Protein AF-A0A317DN48-F1 (afdb_monomer)

pLDDT: mean 96.58, std 4.04, range [60.16, 98.5]

Sequence (123 aa):
MRAAAERHGSYGYGNPVMLVHAVTAPNAVMRVLPVLPEAMWPASLAAAWAATAAVTAAYAPAEPRLLPQPRPDLTIAELADRAVAIGDPHAIKYADAVADVLAAAPDPALLSAAVRSVDELAD

Organism: NCBI:txid2202420

Structure (mmCIF, N/CA/C/O backbone):
data_AF-A0A317DN48-F1
#
_entry.id   AF-A0A317DN48-F1
#
loop_
_atom_site.group_PDB
_atom_site.id
_atom_site.type_symbol
_atom_site.label_atom_id
_atom_site.label_alt_id
_atom_site.label_comp_id
_atom_site.label_asym_id
_atom_site.label_entity_id
_atom_site.label_seq_id
_atom_site.pdbx_PDB_ins_code
_atom_site.Cartn_x
_atom_site.Cartn_y
_atom_site.Cartn_z
_atom_site.occupancy
_atom_site.B_iso_or_equiv
_atom_site.auth_seq_id
_atom_site.auth_comp_id
_atom_site.auth_asym_id
_atom_site.auth_atom_id
_atom_site.pdbx_PDB_model_num
ATOM 1 N N . MET A 1 1 ? 7.708 0.268 -0.822 1.00 87.81 1 MET A N 1
ATOM 2 C CA . MET A 1 1 ? 6.297 0.022 -0.451 1.00 87.81 1 MET A CA 1
ATOM 3 C C . MET A 1 1 ? 6.005 0.438 0.976 1.00 87.81 1 MET A C 1
ATOM 5 O O . MET A 1 1 ? 5.137 1.278 1.148 1.00 87.81 1 MET A O 1
ATOM 9 N N . ARG A 1 2 ? 6.788 -0.012 1.968 1.00 94.19 2 ARG A N 1
ATOM 10 C CA . ARG A 1 2 ? 6.665 0.424 3.373 1.00 94.19 2 ARG A CA 1
ATOM 11 C C . ARG A 1 2 ? 6.442 1.931 3.570 1.00 94.19 2 ARG A C 1
ATOM 13 O O . ARG A 1 2 ? 5.406 2.312 4.094 1.00 94.19 2 ARG A O 1
ATOM 20 N N . ALA A 1 3 ? 7.339 2.773 3.055 1.00 94.25 3 ALA A N 1
ATOM 21 C CA . ALA A 1 3 ? 7.210 4.227 3.194 1.00 94.25 3 ALA A CA 1
ATOM 22 C C . ALA A 1 3 ? 5.895 4.787 2.612 1.00 94.25 3 ALA A C 1
ATOM 24 O O . ALA A 1 3 ? 5.328 5.722 3.165 1.00 94.25 3 ALA A O 1
ATOM 25 N N . ALA A 1 4 ? 5.383 4.213 1.517 1.00 94.56 4 ALA A N 1
ATOM 26 C CA . ALA A 1 4 ? 4.101 4.624 0.947 1.00 94.56 4 ALA A CA 1
ATOM 27 C C . ALA A 1 4 ? 2.922 4.201 1.840 1.00 94.56 4 ALA A C 1
ATOM 29 O O . ALA A 1 4 ? 2.004 4.991 2.040 1.00 94.56 4 ALA A O 1
ATOM 30 N N . ALA A 1 5 ? 2.971 2.999 2.425 1.00 96.69 5 ALA A N 1
ATOM 31 C CA . ALA A 1 5 ? 1.957 2.511 3.361 1.00 96.69 5 ALA A CA 1
ATOM 32 C C . ALA A 1 5 ? 1.913 3.357 4.652 1.00 96.69 5 ALA A C 1
ATOM 34 O O . ALA A 1 5 ? 0.849 3.802 5.079 1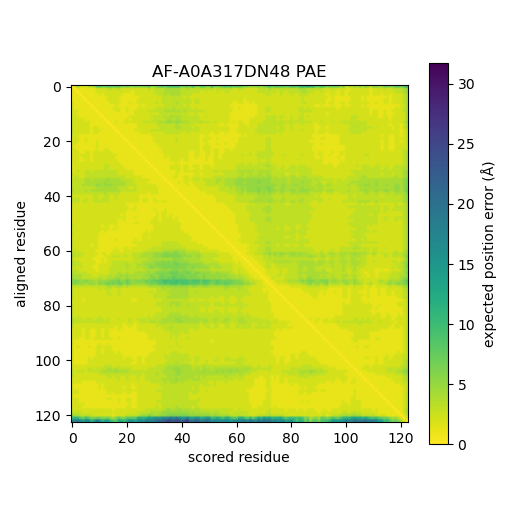.00 96.69 5 ALA A O 1
ATOM 35 N N . GLU A 1 6 ? 3.078 3.666 5.228 1.00 96.38 6 GLU A N 1
ATOM 36 C CA . GLU A 1 6 ? 3.213 4.559 6.391 1.00 96.38 6 GLU A CA 1
ATOM 37 C C . GLU A 1 6 ? 2.704 5.976 6.080 1.00 96.38 6 GLU A C 1
ATOM 39 O O . GLU A 1 6 ? 1.974 6.586 6.872 1.00 96.38 6 GLU A O 1
ATOM 44 N N . ARG A 1 7 ? 3.034 6.493 4.887 1.00 96.12 7 ARG A N 1
ATOM 45 C CA . ARG A 1 7 ? 2.543 7.791 4.413 1.00 96.12 7 ARG A CA 1
ATOM 46 C C . ARG A 1 7 ? 1.025 7.787 4.246 1.00 96.12 7 ARG A C 1
ATOM 48 O O . ARG A 1 7 ? 0.382 8.746 4.659 1.00 96.12 7 ARG A O 1
ATOM 55 N N . HIS A 1 8 ? 0.433 6.722 3.711 1.00 97.75 8 HIS A N 1
ATOM 56 C CA . HIS A 1 8 ? -1.021 6.613 3.589 1.00 97.75 8 HIS A CA 1
ATOM 57 C C . HIS A 1 8 ? -1.716 6.648 4.958 1.00 97.75 8 HIS A C 1
ATOM 59 O O . HIS A 1 8 ? -2.704 7.357 5.129 1.00 97.75 8 HIS A O 1
ATOM 65 N N . GLY A 1 9 ? -1.155 5.993 5.980 1.00 97.31 9 GLY A N 1
ATOM 66 C CA . GLY A 1 9 ? -1.718 6.030 7.335 1.00 97.31 9 GLY A CA 1
ATOM 67 C C . GLY A 1 9 ? -1.859 7.447 7.921 1.00 97.31 9 GLY A C 1
ATOM 68 O O . GLY A 1 9 ? -2.821 7.728 8.651 1.00 97.31 9 GLY A O 1
ATOM 69 N N . SER A 1 10 ? -0.931 8.346 7.574 1.00 97.31 10 SER A N 1
ATOM 70 C CA . SER A 1 10 ? -0.838 9.722 8.090 1.00 97.31 10 SER A CA 1
ATOM 71 C C . SER A 1 10 ? -1.366 10.807 7.141 1.00 97.31 10 SER A C 1
ATOM 73 O O . SER A 1 10 ? -1.757 11.863 7.621 1.00 97.31 10 SER A O 1
ATOM 75 N N . TYR A 1 11 ? -1.438 10.569 5.831 1.00 98.06 11 TYR A N 1
ATOM 76 C CA . TYR A 1 11 ? -1.879 11.565 4.836 1.00 98.06 11 TYR A CA 1
ATOM 77 C C . TYR A 1 11 ? -3.063 11.100 3.980 1.00 98.06 11 TYR A C 1
ATOM 79 O O . TYR A 1 11 ? -3.719 11.930 3.358 1.00 98.06 11 TYR A O 1
ATOM 87 N N . GLY A 1 12 ? -3.372 9.800 3.960 1.00 97.19 12 GLY A N 1
ATOM 88 C CA . GLY A 1 12 ? -4.410 9.208 3.106 1.00 97.19 12 GLY A CA 1
ATOM 89 C C . GLY A 1 12 ? -5.789 9.843 3.284 1.00 97.19 12 GLY A C 1
ATOM 90 O O . GLY A 1 12 ? -6.521 9.987 2.317 1.00 97.19 12 GLY A O 1
ATOM 91 N N . TYR A 1 13 ? -6.096 10.336 4.486 1.00 96.38 13 TYR A N 1
ATOM 92 C CA . TYR A 1 13 ? -7.383 10.956 4.815 1.00 96.38 13 TYR A CA 1
ATOM 93 C C . TYR A 1 13 ? -7.767 12.161 3.939 1.00 96.38 13 TYR A C 1
ATOM 95 O O . TYR A 1 13 ? -8.943 12.495 3.868 1.00 96.38 13 TYR A O 1
ATOM 103 N N . GLY A 1 14 ? -6.802 12.849 3.312 1.00 96.44 14 GLY A N 1
ATOM 104 C CA . GLY A 1 14 ? -7.104 14.017 2.478 1.00 96.44 14 GLY A CA 1
ATOM 105 C C . GLY A 1 14 ? -7.802 13.652 1.166 1.00 96.44 14 GLY A C 1
ATOM 106 O O . GLY A 1 14 ? -8.631 14.414 0.676 1.00 96.44 14 GLY A O 1
ATOM 107 N N . ASN A 1 15 ? -7.477 12.484 0.610 1.00 97.00 15 ASN A N 1
ATOM 108 C CA . ASN A 1 15 ? -8.144 11.910 -0.555 1.00 97.00 15 ASN A CA 1
ATOM 109 C C . ASN A 1 15 ? -7.869 10.392 -0.589 1.00 97.00 15 ASN A C 1
ATOM 111 O O . ASN A 1 15 ? -6.942 9.961 -1.284 1.00 97.00 15 ASN A O 1
ATOM 115 N N . PRO A 1 16 ? -8.622 9.589 0.189 1.00 95.56 16 PRO A N 1
ATOM 116 C CA . PRO A 1 16 ? -8.297 8.182 0.429 1.00 95.56 16 PRO A CA 1
ATOM 117 C C . PRO A 1 16 ? -8.191 7.381 -0.864 1.00 95.56 16 PRO A C 1
ATOM 119 O O . PRO A 1 16 ? -7.184 6.718 -1.105 1.00 95.56 16 PRO A O 1
ATOM 122 N N . VAL A 1 17 ? -9.183 7.524 -1.744 1.00 95.81 17 VAL A N 1
ATOM 123 C CA . VAL A 1 17 ? -9.244 6.791 -3.012 1.00 95.81 17 VAL A CA 1
ATOM 124 C C . VAL A 1 17 ? -8.060 7.129 -3.914 1.00 95.81 17 VAL A C 1
ATOM 126 O O . VAL A 1 17 ? -7.415 6.218 -4.422 1.00 95.81 17 VAL A O 1
ATOM 129 N N . MET A 1 18 ? -7.708 8.405 -4.101 1.00 96.56 18 MET A N 1
ATOM 130 C CA . MET A 1 18 ? -6.574 8.726 -4.975 1.00 96.56 18 MET A CA 1
ATOM 131 C C . MET A 1 18 ? -5.233 8.353 -4.342 1.00 96.56 18 MET A C 1
ATOM 133 O O . MET A 1 18 ? -4.354 7.828 -5.029 1.00 96.56 18 MET A O 1
ATOM 137 N N . LEU A 1 19 ? -5.060 8.593 -3.040 1.00 97.81 19 LEU A N 1
ATOM 138 C CA . LEU A 1 19 ? -3.797 8.333 -2.348 1.00 97.81 19 LEU A CA 1
ATOM 139 C C . LEU A 1 19 ? -3.516 6.839 -2.168 1.00 97.81 19 LEU A C 1
ATOM 141 O O . LEU A 1 19 ? -2.344 6.462 -2.094 1.00 97.81 19 LEU A O 1
ATOM 145 N N . VAL A 1 20 ? -4.531 5.971 -2.200 1.00 97.75 20 VAL A N 1
ATOM 146 C CA . VAL A 1 20 ? -4.340 4.512 -2.171 1.00 97.75 20 VAL A CA 1
ATOM 147 C C . VAL A 1 20 ? -3.439 4.029 -3.312 1.00 97.75 20 VAL A C 1
ATOM 149 O O . V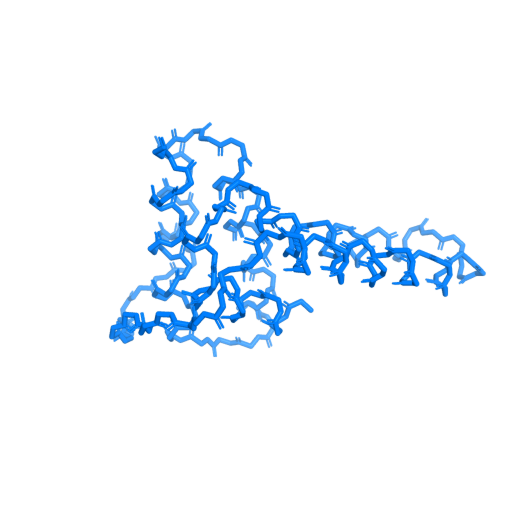AL A 1 20 ? -2.640 3.105 -3.142 1.00 97.75 20 VAL A O 1
ATOM 152 N N . HIS A 1 21 ? -3.490 4.698 -4.469 1.00 98.00 21 HIS A N 1
ATOM 153 C CA . HIS A 1 21 ? -2.713 4.329 -5.649 1.00 98.00 21 HIS A CA 1
ATOM 154 C C . HIS A 1 21 ? -1.211 4.527 -5.453 1.00 98.00 21 HIS A C 1
ATOM 156 O O . HIS A 1 21 ? -0.424 3.792 -6.052 1.00 98.00 21 HIS A O 1
ATOM 162 N N . ALA A 1 22 ? -0.808 5.442 -4.566 1.00 97.75 22 ALA A N 1
ATOM 163 C CA . ALA A 1 22 ? 0.586 5.612 -4.165 1.00 97.75 22 ALA A CA 1
ATOM 164 C C . ALA A 1 22 ? 1.136 4.381 -3.417 1.00 97.75 22 ALA A C 1
ATOM 166 O O . ALA A 1 22 ? 2.349 4.204 -3.338 1.00 97.75 22 ALA A O 1
ATOM 167 N N . VAL A 1 23 ? 0.262 3.515 -2.892 1.00 98.00 23 VAL A N 1
ATOM 168 C CA . VAL A 1 23 ? 0.625 2.244 -2.249 1.00 98.00 23 VAL A CA 1
ATOM 169 C C . VAL A 1 23 ? 0.436 1.077 -3.215 1.00 98.00 23 VAL A C 1
ATOM 171 O O . VAL A 1 23 ? 1.357 0.289 -3.427 1.00 98.00 23 VAL A O 1
ATOM 174 N N . THR A 1 24 ? -0.739 0.974 -3.840 1.00 97.88 24 THR A N 1
ATOM 175 C CA . THR A 1 24 ? -1.124 -0.222 -4.603 1.00 97.88 24 THR A CA 1
ATOM 176 C C . THR A 1 24 ? -0.413 -0.327 -5.949 1.00 97.88 24 THR A C 1
ATOM 178 O O . THR A 1 24 ? -0.014 -1.422 -6.341 1.00 97.88 24 THR A O 1
ATOM 181 N N . ALA A 1 25 ? -0.230 0.785 -6.671 1.00 96.44 25 ALA A N 1
ATOM 182 C CA . ALA A 1 25 ? 0.397 0.763 -7.993 1.00 96.44 25 ALA A CA 1
ATOM 183 C C . ALA A 1 25 ? 1.880 0.357 -7.940 1.00 96.44 25 ALA A C 1
ATOM 185 O O . ALA A 1 25 ? 2.263 -0.571 -8.656 1.00 96.44 25 ALA A O 1
ATOM 186 N N . PRO A 1 26 ? 2.730 0.963 -7.088 1.00 96.75 26 PRO A N 1
ATOM 187 C CA . PRO A 1 26 ? 4.121 0.545 -7.028 1.00 96.75 26 PRO A CA 1
ATOM 188 C C . PRO A 1 26 ? 4.286 -0.855 -6.403 1.00 96.75 26 PRO A C 1
ATOM 190 O O . PRO A 1 26 ? 5.232 -1.553 -6.766 1.00 96.75 26 PRO A O 1
ATOM 193 N N . ASN A 1 27 ? 3.355 -1.325 -5.555 1.00 97.56 27 ASN A N 1
ATOM 194 C CA . ASN A 1 27 ? 3.357 -2.718 -5.087 1.00 97.56 27 ASN A CA 1
ATOM 195 C C . ASN A 1 27 ? 3.061 -3.705 -6.228 1.00 97.56 27 ASN A C 1
ATOM 197 O O . ASN A 1 27 ? 3.761 -4.704 -6.387 1.00 97.56 27 ASN A O 1
ATOM 201 N N . ALA A 1 28 ? 2.078 -3.392 -7.078 1.00 97.25 28 ALA A N 1
ATOM 202 C CA . ALA A 1 28 ? 1.778 -4.188 -8.264 1.00 97.25 28 ALA A CA 1
ATOM 203 C C . ALA A 1 28 ? 2.976 -4.259 -9.225 1.00 97.25 28 ALA A C 1
ATOM 205 O O . ALA A 1 28 ? 3.288 -5.335 -9.731 1.00 97.25 28 ALA A O 1
ATOM 206 N N . VAL A 1 29 ? 3.697 -3.147 -9.421 1.00 97.62 29 VAL A N 1
ATOM 207 C CA . VAL A 1 29 ? 4.937 -3.146 -10.215 1.00 97.62 29 VAL A CA 1
ATOM 208 C C . VAL A 1 29 ? 5.968 -4.096 -9.615 1.00 97.62 29 VAL A C 1
ATOM 210 O O . VAL A 1 29 ? 6.483 -4.941 -10.342 1.00 97.62 29 VAL A O 1
ATOM 213 N N . MET A 1 30 ? 6.218 -4.029 -8.302 1.00 95.88 30 MET A N 1
ATOM 214 C CA . MET A 1 30 ? 7.161 -4.931 -7.624 1.00 95.88 30 MET A CA 1
ATOM 215 C C . MET A 1 30 ? 6.816 -6.410 -7.828 1.00 95.88 30 MET A C 1
ATOM 217 O O . MET A 1 30 ? 7.716 -7.209 -8.076 1.00 95.88 30 MET A O 1
ATOM 221 N N . ARG A 1 31 ? 5.528 -6.773 -7.774 1.00 96.62 31 ARG A N 1
ATOM 222 C CA . ARG A 1 31 ? 5.065 -8.152 -8.013 1.00 96.62 31 ARG A CA 1
ATOM 223 C C . ARG A 1 31 ? 5.269 -8.619 -9.454 1.00 96.62 31 ARG A C 1
ATOM 225 O O . ARG A 1 31 ? 5.443 -9.810 -9.685 1.00 96.62 31 ARG A O 1
ATOM 232 N N . VAL A 1 32 ? 5.243 -7.698 -10.415 1.00 97.44 32 VAL A N 1
ATOM 233 C CA . VAL A 1 32 ? 5.376 -8.011 -11.845 1.00 97.44 32 VAL A CA 1
ATOM 234 C C . VAL A 1 32 ? 6.840 -8.041 -12.300 1.00 97.44 32 VAL A C 1
ATOM 236 O O . VAL A 1 32 ? 7.148 -8.755 -13.250 1.00 97.44 32 VAL A O 1
ATOM 239 N N . LEU A 1 33 ? 7.766 -7.349 -11.621 1.00 97.94 33 LEU A N 1
ATOM 240 C CA . LEU A 1 33 ? 9.186 -7.331 -12.012 1.00 97.94 33 LEU A CA 1
ATOM 241 C C . LEU A 1 33 ? 9.778 -8.731 -12.275 1.00 97.94 33 LEU A C 1
ATOM 243 O O . LEU A 1 33 ? 10.344 -8.908 -13.352 1.00 97.94 33 LEU A O 1
ATOM 247 N N . PRO A 1 34 ? 9.606 -9.752 -11.408 1.00 97.69 34 PRO A N 1
ATOM 248 C CA . PRO A 1 34 ? 10.238 -11.060 -11.610 1.00 97.69 34 PRO A CA 1
ATOM 249 C C . PRO A 1 34 ? 9.807 -11.802 -12.883 1.00 97.69 34 PRO A C 1
ATOM 251 O O . PRO A 1 34 ? 10.486 -12.741 -13.288 1.00 97.69 34 PRO A O 1
ATOM 254 N N . VAL A 1 35 ? 8.687 -11.412 -13.506 1.00 97.62 35 VAL A N 1
ATOM 255 C CA . VAL A 1 35 ? 8.184 -12.014 -14.754 1.00 97.62 35 VAL A CA 1
ATOM 256 C C . VAL A 1 35 ? 8.411 -11.131 -15.988 1.00 97.62 35 VAL A C 1
ATOM 258 O O . VAL A 1 35 ? 8.083 -11.541 -17.101 1.00 97.62 35 VAL A O 1
ATOM 261 N N . LEU A 1 36 ? 8.976 -9.931 -15.820 1.00 97.75 36 LEU A N 1
ATOM 262 C CA . LEU A 1 36 ? 9.386 -9.056 -16.920 1.00 97.75 36 LEU A CA 1
ATOM 263 C C . LEU A 1 36 ? 10.849 -9.308 -17.309 1.00 97.75 36 LEU A C 1
ATOM 265 O O . LEU A 1 36 ? 11.661 -9.627 -16.438 1.00 97.75 36 LEU A O 1
ATOM 269 N N . PRO A 1 37 ? 11.234 -9.063 -18.578 1.00 98.31 37 PRO A N 1
ATOM 270 C CA . PRO A 1 37 ? 12.643 -8.966 -18.947 1.00 98.31 37 PRO A CA 1
ATOM 271 C C . PRO A 1 37 ? 13.373 -7.968 -18.039 1.00 98.31 37 PRO A C 1
ATOM 273 O O . PRO A 1 37 ? 12.900 -6.844 -17.865 1.00 98.31 37 PRO A O 1
ATOM 276 N N . GLU A 1 38 ? 14.543 -8.336 -17.508 1.00 98.12 38 GLU A N 1
ATOM 277 C CA . GLU A 1 38 ? 15.311 -7.492 -16.571 1.00 98.12 38 GLU A CA 1
ATOM 278 C C . GLU A 1 38 ? 15.599 -6.087 -17.122 1.00 98.12 38 GLU A C 1
ATOM 280 O O . GLU A 1 38 ? 15.566 -5.098 -16.391 1.00 98.12 38 GLU A O 1
ATOM 285 N N . ALA A 1 39 ? 15.776 -5.968 -18.443 1.00 98.25 39 ALA A N 1
ATOM 286 C CA . ALA A 1 39 ? 15.961 -4.689 -19.126 1.00 98.25 39 ALA A CA 1
ATOM 287 C C . ALA A 1 39 ? 14.779 -3.708 -18.952 1.00 98.25 39 ALA A C 1
ATOM 289 O O . ALA A 1 39 ? 14.961 -2.502 -19.107 1.00 98.25 39 ALA A O 1
ATOM 290 N N . MET A 1 40 ? 13.576 -4.194 -18.623 1.00 98.44 40 MET A N 1
ATOM 291 C CA . MET A 1 40 ? 12.403 -3.353 -18.353 1.00 98.44 40 MET A CA 1
ATOM 292 C C . MET A 1 40 ? 12.348 -2.841 -16.909 1.00 98.44 40 MET A C 1
ATOM 294 O O . MET A 1 40 ? 11.670 -1.845 -16.653 1.00 98.44 40 MET A O 1
ATOM 298 N N . TRP A 1 41 ? 13.063 -3.464 -15.966 1.00 98.50 41 TRP A N 1
ATOM 299 C CA . TRP A 1 41 ? 12.923 -3.153 -14.540 1.00 98.50 41 TRP A CA 1
ATOM 300 C C . TRP A 1 41 ? 13.220 -1.689 -14.200 1.00 98.50 41 TRP A C 1
ATOM 302 O O . TRP A 1 41 ? 12.407 -1.089 -13.488 1.00 98.50 41 TRP A O 1
ATOM 312 N N . PRO A 1 42 ? 14.302 -1.060 -14.711 1.00 98.44 42 PRO A N 1
ATOM 313 C CA . PRO A 1 42 ? 14.584 0.339 -14.395 1.00 98.44 42 PRO A CA 1
ATOM 314 C C . PRO A 1 42 ? 13.459 1.277 -14.847 1.00 98.44 42 PRO A C 1
ATOM 316 O O . PRO A 1 42 ? 13.063 2.167 -14.097 1.00 98.44 42 PRO A O 1
ATOM 319 N N . ALA A 1 43 ? 12.900 1.052 -16.042 1.00 98.31 43 ALA A N 1
ATOM 320 C CA . ALA A 1 43 ? 11.809 1.864 -16.577 1.00 98.31 43 ALA A CA 1
ATOM 321 C C . ALA A 1 43 ? 10.505 1.662 -15.789 1.00 98.31 43 ALA A C 1
ATOM 323 O O . ALA A 1 43 ? 9.821 2.636 -15.475 1.00 98.31 43 ALA A O 1
ATOM 324 N N . SER A 1 44 ? 10.182 0.421 -15.410 1.00 98.38 44 SER A N 1
ATOM 325 C CA . SER A 1 44 ? 9.011 0.113 -14.580 1.00 98.38 44 SER A CA 1
ATOM 326 C C . SER A 1 44 ? 9.099 0.764 -13.198 1.00 98.38 44 SER A C 1
ATOM 328 O O . SER A 1 44 ? 8.134 1.379 -12.744 1.00 98.38 44 SER A O 1
ATOM 330 N N . LEU A 1 45 ? 10.262 0.685 -12.545 1.00 97.75 45 LEU A N 1
ATOM 331 C CA . LEU A 1 45 ? 10.498 1.320 -11.247 1.00 97.75 45 LEU A CA 1
ATOM 332 C C . LEU A 1 45 ? 10.453 2.850 -11.342 1.00 97.75 45 LEU A C 1
ATOM 334 O O . LEU A 1 45 ? 9.836 3.492 -10.491 1.00 97.75 45 LEU A O 1
ATOM 338 N N . ALA A 1 46 ? 11.047 3.437 -12.385 1.00 98.25 46 ALA A N 1
ATOM 339 C CA . ALA A 1 46 ? 10.998 4.879 -12.619 1.00 98.25 46 ALA A CA 1
ATOM 340 C C . ALA A 1 46 ? 9.559 5.374 -12.838 1.00 98.25 46 ALA A C 1
ATOM 342 O O . ALA A 1 46 ? 9.157 6.377 -12.246 1.00 98.25 46 ALA A O 1
ATOM 343 N N . ALA A 1 47 ? 8.762 4.647 -13.627 1.00 97.81 47 ALA A N 1
ATOM 344 C CA . ALA A 1 47 ? 7.354 4.966 -13.845 1.00 97.81 47 ALA A CA 1
ATOM 345 C C . ALA A 1 47 ? 6.538 4.866 -12.545 1.00 97.81 47 ALA A C 1
ATOM 347 O O . ALA A 1 47 ? 5.778 5.779 -12.222 1.00 97.81 47 ALA A O 1
ATOM 348 N N . ALA A 1 48 ? 6.737 3.797 -11.764 1.00 97.12 48 ALA A N 1
ATOM 349 C CA . ALA A 1 48 ? 6.083 3.611 -10.470 1.00 97.12 48 ALA A CA 1
ATOM 350 C C . ALA A 1 48 ? 6.417 4.747 -9.492 1.00 97.12 48 ALA A C 1
ATOM 352 O O . ALA A 1 48 ? 5.529 5.276 -8.818 1.00 97.12 48 ALA A O 1
ATOM 353 N N . TRP A 1 49 ? 7.688 5.150 -9.441 1.00 96.88 49 TRP A N 1
ATOM 354 C CA . TRP A 1 49 ? 8.146 6.256 -8.610 1.00 96.88 49 TRP A CA 1
ATOM 355 C C . TRP A 1 49 ? 7.521 7.586 -9.042 1.00 96.88 49 TRP A C 1
ATOM 357 O O . TRP A 1 49 ? 6.941 8.282 -8.210 1.00 96.88 49 TRP A O 1
ATOM 367 N N . ALA A 1 50 ? 7.568 7.911 -10.338 1.00 98.19 50 ALA A N 1
ATOM 368 C CA . ALA A 1 50 ? 7.024 9.160 -10.865 1.00 98.19 50 ALA A CA 1
ATOM 369 C C . ALA A 1 50 ? 5.509 9.269 -10.630 1.00 98.19 50 ALA A C 1
ATOM 371 O O . ALA A 1 50 ? 5.030 10.308 -10.179 1.00 98.19 50 ALA A O 1
ATOM 372 N N . ALA A 1 51 ? 4.763 8.185 -10.862 1.00 96.69 51 ALA A N 1
ATOM 373 C CA . ALA A 1 51 ? 3.329 8.135 -10.591 1.00 96.69 51 ALA A CA 1
ATOM 374 C C . ALA A 1 51 ? 3.023 8.313 -9.095 1.00 96.69 51 ALA A C 1
ATOM 376 O O . ALA A 1 51 ? 2.154 9.105 -8.732 1.00 96.69 51 ALA A O 1
ATOM 377 N N . THR A 1 52 ? 3.775 7.637 -8.219 1.00 97.12 52 THR A N 1
ATOM 378 C CA . THR A 1 52 ? 3.638 7.769 -6.758 1.00 97.12 52 THR A CA 1
ATOM 379 C C . THR A 1 52 ? 3.882 9.210 -6.309 1.00 97.12 52 THR A C 1
ATOM 381 O O . THR A 1 52 ? 3.102 9.756 -5.525 1.00 97.12 52 THR A O 1
ATOM 384 N 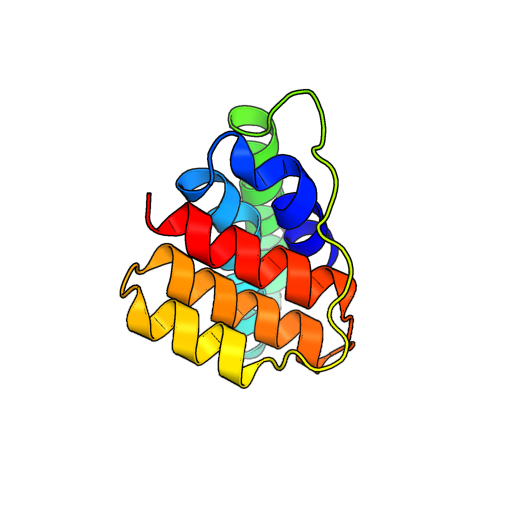N . ALA A 1 53 ? 4.937 9.847 -6.826 1.00 96.94 53 ALA A N 1
ATOM 385 C CA . ALA A 1 53 ? 5.268 11.234 -6.522 1.00 96.94 53 ALA A CA 1
ATOM 386 C C . ALA A 1 53 ? 4.177 12.199 -7.009 1.00 96.94 53 ALA A C 1
ATOM 388 O O . ALA A 1 53 ? 3.752 13.062 -6.246 1.00 96.94 53 ALA A O 1
ATOM 389 N N . ALA A 1 54 ? 3.682 12.020 -8.237 1.00 98.06 54 ALA A N 1
ATOM 390 C CA . ALA A 1 54 ? 2.634 12.858 -8.814 1.00 98.0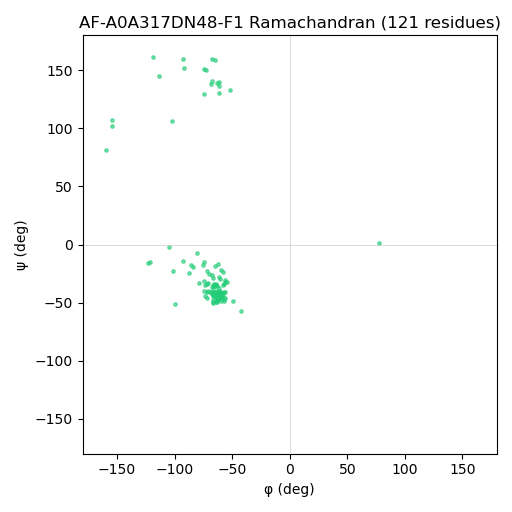6 54 ALA A CA 1
ATOM 391 C C . ALA A 1 54 ? 1.314 12.761 -8.034 1.00 98.06 54 ALA A C 1
ATOM 393 O O . ALA A 1 54 ? 0.744 13.786 -7.667 1.00 98.06 54 ALA A O 1
ATOM 394 N N . VAL A 1 55 ? 0.856 11.543 -7.722 1.00 97.88 55 VAL A N 1
ATOM 395 C CA . VAL A 1 55 ? -0.354 11.313 -6.914 1.00 97.88 55 VAL A CA 1
ATOM 396 C C . VAL A 1 55 ? -0.193 11.926 -5.524 1.00 97.88 55 VAL A C 1
ATOM 398 O O . VAL A 1 55 ? -1.069 12.650 -5.060 1.00 97.88 55 VAL A O 1
ATOM 401 N N . THR A 1 56 ? 0.951 11.702 -4.875 1.00 96.62 56 THR A N 1
ATOM 402 C CA . THR A 1 56 ? 1.208 12.282 -3.551 1.00 96.62 56 THR A CA 1
ATOM 403 C C . THR A 1 56 ? 1.190 13.810 -3.602 1.00 96.62 56 THR A C 1
ATOM 405 O O . THR A 1 56 ? 0.553 14.434 -2.764 1.00 96.62 56 THR A O 1
ATOM 408 N N . ALA A 1 57 ? 1.845 14.424 -4.589 1.00 97.50 57 ALA A N 1
ATOM 409 C CA . ALA A 1 57 ? 1.904 15.878 -4.717 1.00 97.50 57 ALA A CA 1
ATOM 410 C C . ALA A 1 57 ? 0.541 16.516 -5.034 1.00 97.50 57 ALA A C 1
ATOM 412 O O . ALA A 1 57 ? 0.269 17.619 -4.573 1.00 97.50 57 ALA A O 1
ATOM 413 N N . ALA A 1 58 ? -0.304 15.838 -5.813 1.00 98.25 58 ALA A N 1
ATOM 414 C CA . ALA A 1 58 ? -1.603 16.363 -6.224 1.00 98.25 58 ALA A CA 1
ATOM 415 C C . ALA A 1 58 ? -2.680 16.251 -5.134 1.00 98.25 58 ALA A C 1
ATOM 417 O O . ALA A 1 58 ? -3.569 17.098 -5.077 1.00 98.25 58 ALA A O 1
ATOM 418 N N . TYR A 1 59 ? -2.620 15.206 -4.301 1.00 98.00 59 TYR A N 1
ATOM 419 C CA . TYR A 1 59 ? -3.742 14.828 -3.435 1.00 98.00 59 TYR A CA 1
ATOM 420 C C . TYR A 1 59 ? -3.427 14.806 -1.940 1.00 98.00 59 TYR A C 1
ATOM 422 O O . TYR A 1 59 ? -4.359 14.755 -1.137 1.00 98.00 59 TYR A O 1
ATOM 430 N N . ALA A 1 60 ? -2.152 14.818 -1.534 1.00 97.62 60 ALA A N 1
ATOM 431 C CA . ALA A 1 60 ? -1.829 14.800 -0.113 1.00 97.62 60 ALA A CA 1
ATOM 432 C C . ALA A 1 60 ? -2.251 16.120 0.558 1.00 97.62 60 ALA A C 1
ATOM 434 O O . ALA A 1 60 ? -2.002 17.197 0.010 1.00 97.62 60 ALA A O 1
ATOM 435 N N . PRO A 1 61 ? -2.842 16.059 1.763 1.00 97.69 61 PRO A N 1
ATOM 436 C CA . PRO A 1 61 ? -3.050 17.248 2.571 1.00 97.69 61 PRO A CA 1
ATOM 437 C C . PRO A 1 61 ? -1.699 17.838 2.999 1.00 97.69 61 PRO A C 1
ATOM 439 O O . PRO A 1 61 ? -0.679 17.143 3.031 1.00 97.69 61 PRO A O 1
ATOM 442 N N . ALA A 1 62 ? -1.701 19.125 3.354 1.00 97.00 62 ALA A N 1
ATOM 443 C CA . ALA A 1 62 ? -0.495 19.821 3.803 1.00 97.00 62 ALA A CA 1
ATOM 444 C C . ALA A 1 62 ? 0.074 19.234 5.106 1.00 97.00 62 ALA A C 1
ATOM 446 O O . ALA A 1 62 ? 1.289 19.153 5.263 1.00 97.00 62 ALA A O 1
ATOM 447 N N . GLU A 1 63 ? -0.806 18.792 6.007 1.00 97.50 63 GLU A N 1
ATOM 448 C CA . GLU A 1 63 ? -0.442 18.315 7.339 1.00 97.50 63 GLU A CA 1
ATOM 449 C C . GLU A 1 63 ? -0.713 16.813 7.500 1.00 97.50 63 GLU A C 1
ATOM 451 O O . GLU A 1 63 ? -1.698 16.302 6.959 1.00 97.50 63 GLU A O 1
ATOM 456 N N . PRO A 1 64 ? 0.123 16.085 8.260 1.00 97.44 64 PRO A N 1
ATOM 457 C CA . PRO A 1 64 ? -0.192 14.729 8.676 1.00 97.44 64 PRO A CA 1
ATOM 458 C C . PRO A 1 64 ? -1.256 14.727 9.776 1.00 97.44 64 PRO A C 1
ATOM 460 O O . PRO A 1 64 ? -1.290 15.593 10.650 1.00 97.44 64 PRO A O 1
ATOM 463 N N . ARG A 1 65 ? -2.046 13.656 9.829 1.00 95.75 65 ARG A N 1
ATOM 464 C CA . ARG A 1 65 ? -2.831 13.309 11.019 1.00 95.75 65 ARG A CA 1
ATOM 465 C C . ARG A 1 65 ? -2.079 12.342 11.927 1.00 95.75 65 ARG A C 1
ATOM 467 O O . ARG A 1 65 ? -1.217 11.579 11.486 1.00 95.75 65 ARG A O 1
ATOM 474 N N . LEU A 1 66 ? -2.502 12.295 13.187 1.00 96.62 66 LEU A N 1
ATOM 475 C CA . LEU A 1 66 ? -2.025 11.304 14.147 1.00 96.62 66 LEU A CA 1
ATOM 476 C C . LEU A 1 66 ? -2.412 9.879 13.720 1.00 96.62 66 LEU A C 1
ATOM 478 O O . LEU A 1 66 ? -3.529 9.609 13.254 1.00 96.62 66 LEU A O 1
ATOM 482 N N . LEU A 1 67 ? -1.474 8.950 13.890 1.00 95.44 67 LEU A N 1
ATOM 483 C CA . LEU A 1 67 ? -1.720 7.518 13.735 1.00 95.44 67 LEU A CA 1
ATOM 484 C C . LEU A 1 67 ? -2.546 6.990 14.923 1.00 95.44 67 LEU A C 1
ATOM 486 O O . LEU A 1 67 ? -2.470 7.561 16.014 1.00 95.44 67 LEU A O 1
ATOM 490 N N . PRO A 1 68 ? -3.367 5.941 14.730 1.00 96.19 68 PRO A N 1
ATOM 491 C CA . PRO A 1 68 ? -4.085 5.326 15.839 1.00 96.19 68 PRO A CA 1
ATOM 492 C C . PRO A 1 68 ? -3.094 4.635 16.786 1.00 96.19 68 PRO A C 1
ATOM 494 O O . PRO A 1 68 ? -1.973 4.306 16.395 1.00 96.19 68 PRO A O 1
ATOM 497 N N . GLN A 1 69 ? -3.518 4.391 18.027 1.00 96.44 69 GLN A N 1
ATOM 498 C CA . GLN A 1 69 ? -2.714 3.600 18.959 1.00 96.44 69 GLN A CA 1
ATOM 499 C C . GLN A 1 6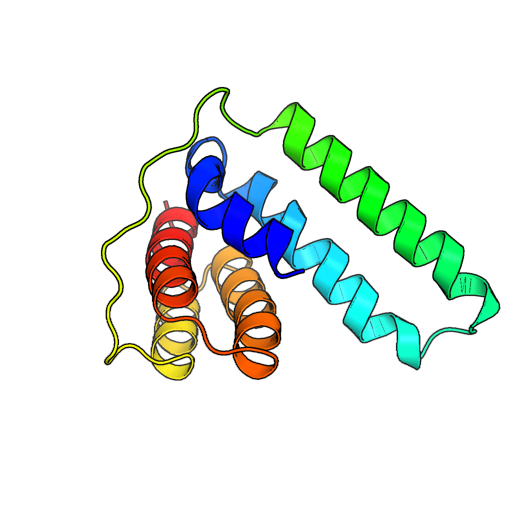9 ? -2.505 2.179 18.408 1.00 96.44 69 GLN A C 1
ATOM 501 O O . GLN A 1 69 ? -3.468 1.592 17.900 1.00 96.44 69 GLN A O 1
ATOM 506 N N . PRO A 1 70 ? -1.285 1.616 18.496 1.00 96.44 70 PRO A N 1
ATOM 507 C CA . PRO A 1 70 ? -1.029 0.257 18.040 1.00 96.44 70 PRO A CA 1
ATOM 508 C C . PRO A 1 70 ? -1.870 -0.764 18.813 1.00 96.44 70 PRO A C 1
ATOM 510 O O . PRO A 1 70 ? -1.873 -0.773 20.044 1.00 96.44 70 PRO A O 1
ATOM 513 N N . ARG A 1 71 ? -2.547 -1.652 18.085 1.00 95.25 71 ARG A N 1
ATOM 514 C CA . ARG A 1 71 ? -3.243 -2.826 18.619 1.00 95.25 71 ARG A CA 1
ATOM 515 C C . ARG A 1 71 ? -2.393 -4.075 18.357 1.00 95.25 71 ARG A C 1
ATOM 517 O O . ARG A 1 71 ? -2.274 -4.465 17.197 1.00 95.25 71 ARG A O 1
ATOM 524 N N . PRO A 1 72 ? -1.739 -4.656 19.379 1.00 90.94 72 PRO A N 1
ATOM 525 C CA . PRO A 1 72 ? -0.786 -5.756 19.195 1.00 90.94 72 PRO A CA 1
ATOM 526 C C . PRO A 1 72 ? -1.451 -7.108 18.900 1.00 90.94 72 PRO A C 1
ATOM 528 O O . PRO A 1 72 ? -0.780 -8.026 18.444 1.00 90.94 72 PRO A O 1
ATOM 531 N N . ASP A 1 73 ? -2.743 -7.232 19.188 1.00 94.19 73 ASP A N 1
ATOM 532 C CA . ASP A 1 73 ? -3.588 -8.405 18.964 1.00 94.19 73 ASP A CA 1
ATOM 533 C C . ASP A 1 73 ? -4.182 -8.466 17.551 1.00 94.19 73 ASP A C 1
ATOM 535 O O . ASP A 1 73 ? -4.602 -9.531 17.112 1.00 94.19 73 ASP A O 1
ATOM 539 N N . LEU A 1 74 ? -4.177 -7.340 16.835 1.00 96.19 74 LEU A N 1
ATOM 540 C CA . LEU A 1 74 ? -4.685 -7.241 15.475 1.00 96.19 74 LEU A CA 1
ATOM 541 C C . LEU A 1 74 ? -3.807 -8.033 14.496 1.00 96.19 74 LEU A C 1
ATOM 543 O O . LEU A 1 74 ? -2.576 -7.991 14.554 1.00 96.19 74 LEU A O 1
ATOM 547 N N . THR A 1 75 ? -4.445 -8.701 13.542 1.00 97.38 75 THR A N 1
ATOM 548 C CA . THR A 1 75 ? -3.799 -9.577 12.561 1.00 97.38 75 THR A CA 1
ATOM 549 C C . THR A 1 75 ? -4.006 -9.107 11.120 1.00 97.38 75 THR A C 1
ATOM 551 O O . THR A 1 75 ? -4.918 -8.345 10.797 1.00 97.38 75 THR A O 1
ATOM 554 N N . ILE A 1 76 ? -3.152 -9.593 10.211 1.00 97.75 76 ILE A N 1
ATOM 555 C CA . ILE A 1 76 ? -3.304 -9.361 8.764 1.00 97.75 76 ILE A CA 1
ATOM 556 C C . ILE A 1 76 ? -4.597 -10.012 8.241 1.00 97.75 76 ILE A C 1
ATOM 558 O O . ILE A 1 76 ? -5.237 -9.459 7.350 1.00 97.75 76 ILE A O 1
ATOM 562 N N . ALA A 1 77 ? -5.002 -11.154 8.809 1.00 98.12 77 ALA A N 1
ATOM 563 C CA . ALA A 1 77 ? -6.249 -11.824 8.445 1.00 98.12 77 ALA A CA 1
ATOM 564 C C . ALA A 1 77 ? -7.464 -10.939 8.756 1.00 98.12 77 ALA A C 1
ATOM 566 O O . ALA A 1 77 ? -8.295 -10.728 7.884 1.00 98.12 77 ALA A O 1
ATOM 567 N N . GLU A 1 78 ? -7.508 -10.317 9.936 1.00 98.00 78 GLU A N 1
ATOM 568 C CA . GLU A 1 78 ? -8.594 -9.396 10.295 1.00 98.00 78 GLU A CA 1
ATOM 569 C C . GLU A 1 78 ? -8.627 -8.141 9.408 1.00 98.00 78 GLU A C 1
ATOM 571 O O . GLU A 1 78 ? -9.707 -7.647 9.086 1.00 98.00 78 GLU A O 1
ATOM 576 N N . LEU A 1 79 ? -7.467 -7.629 8.974 1.00 98.19 79 LEU A N 1
ATOM 577 C CA . LEU A 1 79 ? -7.404 -6.554 7.974 1.00 98.19 79 LEU A CA 1
ATOM 578 C C . LEU A 1 79 ? -8.035 -6.997 6.642 1.00 98.19 79 LEU A C 1
ATOM 580 O O . LEU A 1 79 ? -8.826 -6.251 6.062 1.00 98.19 79 LEU A O 1
ATOM 584 N N . ALA A 1 80 ? -7.687 -8.195 6.163 1.00 98.31 80 ALA A N 1
ATOM 585 C CA . ALA 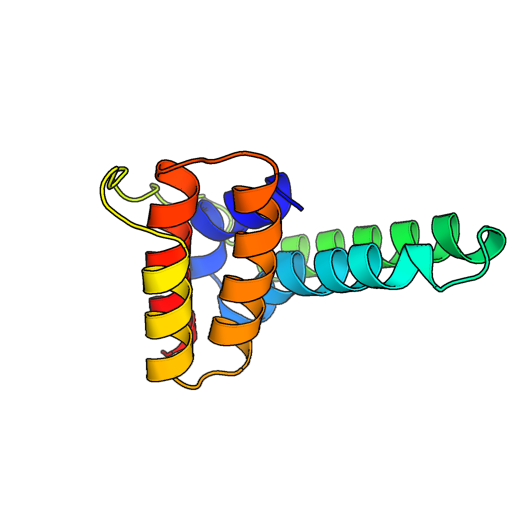A 1 80 ? -8.200 -8.744 4.911 1.00 98.31 80 ALA A CA 1
ATOM 586 C C . ALA A 1 80 ? -9.708 -9.032 4.987 1.00 98.31 80 ALA A C 1
ATOM 588 O O . ALA A 1 80 ? -10.452 -8.586 4.114 1.00 98.31 80 ALA A O 1
ATOM 589 N N . ASP A 1 81 ? -10.168 -9.692 6.052 1.00 98.38 81 ASP A N 1
ATOM 590 C CA . ASP A 1 81 ? -11.583 -9.994 6.293 1.00 98.38 81 ASP A CA 1
ATOM 591 C C . ASP A 1 81 ? -12.421 -8.714 6.314 1.00 98.38 81 ASP A C 1
ATOM 593 O O . ASP A 1 81 ? -13.497 -8.649 5.716 1.00 98.38 81 ASP A O 1
ATOM 597 N N . ARG A 1 82 ? -11.901 -7.654 6.943 1.00 97.75 82 ARG A N 1
ATOM 598 C CA . ARG A 1 82 ? -12.570 -6.353 6.993 1.00 97.75 82 ARG A CA 1
ATOM 599 C C . ARG A 1 82 ? -12.661 -5.687 5.622 1.00 97.75 82 ARG A C 1
ATOM 601 O O . ARG A 1 82 ? -13.733 -5.211 5.261 1.00 97.75 82 ARG A O 1
ATOM 608 N N . ALA A 1 83 ? -11.582 -5.695 4.839 1.00 98.31 83 ALA A N 1
ATOM 609 C CA . ALA A 1 83 ? -11.594 -5.148 3.482 1.00 98.31 83 ALA A CA 1
ATOM 610 C C . ALA A 1 83 ? -12.553 -5.915 2.552 1.00 98.31 83 ALA A C 1
ATOM 612 O O . ALA A 1 83 ? -13.278 -5.303 1.768 1.00 98.31 83 ALA A O 1
ATOM 613 N N . VAL A 1 84 ? -12.604 -7.246 2.669 1.00 98.25 84 VAL A N 1
ATOM 614 C CA . VAL A 1 84 ? -13.548 -8.093 1.921 1.00 98.25 84 VAL A CA 1
ATOM 615 C C . VAL A 1 84 ? -14.993 -7.820 2.338 1.00 98.25 84 VAL A C 1
ATOM 617 O O . VAL A 1 84 ? -15.859 -7.740 1.471 1.00 98.25 84 VAL A O 1
ATOM 620 N N . ALA A 1 85 ? -15.258 -7.639 3.635 1.00 97.81 85 ALA A N 1
ATOM 621 C CA . ALA A 1 85 ? -16.595 -7.323 4.139 1.00 97.81 85 ALA A CA 1
ATOM 622 C C . ALA A 1 85 ? -17.112 -5.959 3.647 1.00 97.81 85 ALA A C 1
ATOM 624 O O . ALA A 1 85 ? -18.306 -5.821 3.394 1.00 97.81 85 ALA A O 1
ATOM 625 N N . ILE A 1 86 ? -16.223 -4.972 3.489 1.00 96.56 86 ILE A N 1
ATOM 626 C CA . ILE A 1 86 ? -16.542 -3.671 2.881 1.00 96.56 86 ILE A CA 1
ATOM 627 C C . ILE A 1 86 ? -16.851 -3.826 1.386 1.00 96.56 86 ILE A C 1
ATOM 629 O O . ILE A 1 86 ? -17.766 -3.189 0.871 1.00 96.56 86 ILE A O 1
ATOM 633 N N . GLY A 1 87 ? -16.100 -4.676 0.680 1.00 97.06 87 GLY A N 1
ATOM 634 C CA . GLY A 1 87 ? -16.326 -4.972 -0.738 1.00 97.06 87 GLY A CA 1
ATOM 635 C C . GLY A 1 87 ? -15.840 -3.891 -1.711 1.00 97.06 87 GLY A C 1
ATOM 636 O O . GLY A 1 87 ? -15.979 -4.064 -2.923 1.00 97.06 87 GLY A O 1
ATOM 637 N N . ASP A 1 88 ? -15.238 -2.804 -1.217 1.00 97.38 88 ASP A N 1
ATOM 638 C CA . ASP A 1 88 ? -14.662 -1.761 -2.063 1.00 97.38 88 ASP A CA 1
ATOM 639 C C . ASP A 1 88 ? -13.331 -2.236 -2.691 1.00 97.38 88 ASP A C 1
ATOM 641 O O . ASP A 1 88 ? -12.425 -2.704 -1.984 1.00 97.38 88 ASP A O 1
ATOM 645 N N . PRO A 1 89 ? -13.152 -2.110 -4.021 1.00 96.94 89 PRO A N 1
ATOM 646 C CA . PRO A 1 89 ? -11.932 -2.551 -4.686 1.00 96.94 89 PRO A CA 1
ATOM 647 C C . PRO A 1 89 ? -10.653 -1.853 -4.206 1.00 96.94 89 PRO A C 1
ATOM 649 O O . PRO A 1 89 ? -9.579 -2.447 -4.300 1.00 96.94 89 PRO A O 1
ATOM 652 N N . HIS A 1 90 ? -10.715 -0.602 -3.753 1.00 98.00 90 HIS A N 1
ATOM 653 C CA . HIS A 1 90 ? -9.568 0.131 -3.219 1.00 98.00 90 HIS A CA 1
ATOM 654 C C . HIS A 1 90 ? -9.188 -0.392 -1.841 1.00 98.00 90 HIS A C 1
ATOM 656 O O . HIS A 1 90 ? -8.006 -0.650 -1.614 1.00 98.00 90 HIS A O 1
ATOM 662 N N . ALA A 1 91 ? -10.172 -0.628 -0.969 1.00 98.25 91 ALA A N 1
ATOM 663 C CA . ALA A 1 91 ? -9.950 -1.233 0.342 1.00 98.25 91 ALA A CA 1
ATOM 664 C C . ALA A 1 91 ? -9.273 -2.609 0.221 1.00 98.25 91 ALA A C 1
ATOM 666 O O . ALA A 1 91 ? -8.257 -2.862 0.871 1.00 98.25 91 ALA A O 1
ATOM 667 N N . ILE A 1 92 ? -9.771 -3.470 -0.676 1.00 98.44 92 ILE A N 1
ATOM 668 C CA . ILE A 1 92 ? -9.212 -4.813 -0.906 1.00 98.44 92 ILE A CA 1
ATOM 669 C C . ILE A 1 92 ? -7.775 -4.736 -1.439 1.00 98.44 92 ILE A C 1
ATOM 671 O O . ILE A 1 92 ? -6.878 -5.374 -0.886 1.00 98.44 92 ILE A O 1
ATOM 675 N N . LYS A 1 93 ? -7.522 -3.926 -2.479 1.00 97.69 93 LYS A N 1
ATOM 676 C CA . LYS A 1 93 ? -6.167 -3.756 -3.043 1.00 97.69 93 LYS A CA 1
ATOM 677 C C . LYS A 1 93 ? -5.193 -3.183 -2.017 1.00 97.69 93 LYS A C 1
ATOM 679 O O . LYS A 1 93 ? -4.020 -3.549 -2.012 1.00 97.69 93 LYS A O 1
ATOM 684 N N . TYR A 1 94 ? -5.660 -2.261 -1.178 1.00 98.38 94 TYR A N 1
ATOM 685 C CA . TYR A 1 94 ? -4.850 -1.658 -0.130 1.00 98.38 94 TYR A CA 1
ATOM 686 C C . TYR A 1 94 ? -4.473 -2.673 0.946 1.00 98.38 94 TYR A C 1
ATOM 688 O O . TYR A 1 94 ? -3.293 -2.788 1.270 1.00 98.38 94 TYR A O 1
ATOM 696 N N . ALA A 1 95 ? -5.445 -3.433 1.459 1.00 98.38 95 ALA A N 1
ATOM 697 C CA . ALA A 1 95 ? -5.200 -4.481 2.446 1.00 98.38 95 ALA A CA 1
ATOM 698 C C . ALA A 1 95 ? -4.177 -5.507 1.936 1.00 98.38 95 ALA A C 1
ATOM 700 O O . ALA A 1 95 ? -3.214 -5.816 2.635 1.00 98.38 95 ALA A O 1
ATOM 701 N N . ASP A 1 96 ? -4.333 -5.955 0.691 1.00 98.31 96 ASP A N 1
ATOM 702 C CA . ASP A 1 96 ? -3.410 -6.871 0.019 1.00 98.31 96 ASP A CA 1
ATOM 703 C C . ASP A 1 96 ? -1.994 -6.275 -0.151 1.00 98.31 96 ASP A C 1
ATOM 705 O O . ASP A 1 96 ? -0.998 -6.913 0.188 1.00 98.31 96 ASP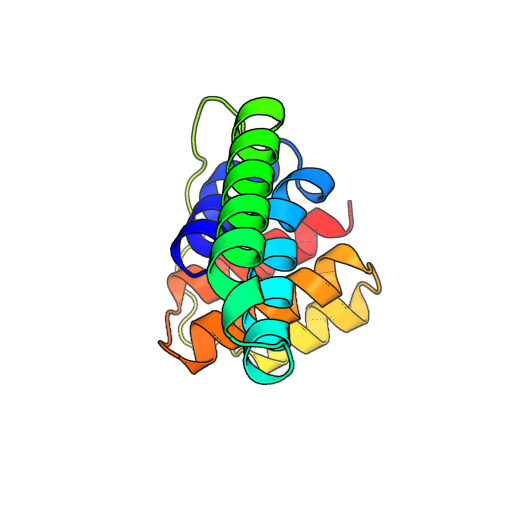 A O 1
ATOM 709 N N . ALA A 1 97 ? -1.875 -5.014 -0.579 1.00 98.19 97 ALA A N 1
ATOM 710 C CA . ALA A 1 97 ? -0.572 -4.351 -0.694 1.00 98.19 97 ALA A CA 1
ATOM 711 C C . ALA A 1 97 ? 0.119 -4.129 0.666 1.00 98.19 97 ALA A C 1
ATOM 713 O O . ALA A 1 97 ? 1.344 -4.217 0.769 1.00 98.19 97 ALA A O 1
ATOM 714 N N . VAL A 1 98 ? -0.643 -3.835 1.723 1.00 98.25 98 VAL A N 1
ATOM 715 C CA . VAL A 1 98 ? -0.107 -3.690 3.084 1.00 98.25 98 VAL A CA 1
ATOM 716 C C . VAL A 1 98 ? 0.297 -5.046 3.666 1.00 98.25 98 VAL A C 1
ATOM 718 O O . VAL A 1 98 ? 1.300 -5.116 4.379 1.00 98.25 98 VAL A O 1
ATOM 721 N N . ALA A 1 99 ? -0.420 -6.125 3.339 1.00 97.94 99 ALA A N 1
ATOM 722 C CA . ALA A 1 99 ? -0.067 -7.475 3.765 1.00 97.94 99 ALA A CA 1
ATOM 723 C C . ALA A 1 99 ? 1.337 -7.877 3.286 1.00 97.94 99 ALA A C 1
ATOM 725 O O . ALA A 1 99 ? 2.112 -8.386 4.094 1.00 97.94 99 ALA A O 1
ATOM 726 N N . ASP A 1 100 ? 1.719 -7.555 2.042 1.00 97.19 100 ASP A N 1
ATOM 727 C CA . ASP A 1 100 ? 3.091 -7.773 1.546 1.00 97.19 100 ASP A CA 1
ATOM 728 C C . ASP A 1 100 ? 4.140 -7.049 2.407 1.00 97.19 100 ASP A C 1
ATOM 730 O O . ASP A 1 100 ? 5.193 -7.600 2.741 1.00 97.19 100 ASP A O 1
ATOM 734 N N . VAL A 1 101 ? 3.856 -5.799 2.789 1.00 96.81 101 VAL A N 1
ATOM 735 C CA . VAL A 1 101 ? 4.759 -4.983 3.615 1.00 96.81 101 VAL A CA 1
ATOM 736 C C . VAL A 1 101 ? 4.915 -5.580 5.014 1.00 96.81 101 VAL A C 1
ATOM 738 O O . VAL A 1 101 ? 6.034 -5.646 5.530 1.00 96.81 101 VAL A O 1
ATOM 741 N N . LEU A 1 102 ? 3.808 -6.006 5.624 1.00 96.62 102 LEU A N 1
ATOM 742 C CA . LEU A 1 102 ? 3.786 -6.566 6.975 1.00 96.62 102 LEU A CA 1
ATOM 743 C C . LEU A 1 102 ? 4.350 -7.990 7.032 1.00 96.62 102 LEU A C 1
ATOM 745 O O . LEU A 1 102 ? 4.970 -8.350 8.030 1.00 96.62 102 LEU A O 1
ATOM 749 N N . ALA A 1 103 ? 4.193 -8.778 5.967 1.00 94.94 103 ALA A N 1
ATOM 750 C CA . ALA A 1 103 ? 4.799 -10.101 5.849 1.00 94.94 103 ALA A CA 1
ATOM 751 C C . ALA A 1 103 ? 6.333 -10.020 5.793 1.00 94.94 103 ALA A C 1
ATOM 753 O O . ALA A 1 103 ? 7.016 -10.859 6.376 1.00 94.94 103 ALA A O 1
ATOM 754 N N . ALA A 1 104 ? 6.881 -8.991 5.135 1.00 94.50 104 ALA A N 1
ATOM 755 C CA . ALA A 1 104 ? 8.323 -8.753 5.097 1.00 94.50 104 ALA A CA 1
ATOM 756 C C . ALA A 1 104 ? 8.876 -8.207 6.428 1.00 94.50 104 ALA A C 1
ATOM 758 O O . ALA A 1 104 ? 10.008 -8.515 6.799 1.00 94.50 104 ALA A O 1
ATOM 759 N N . ALA A 1 105 ? 8.099 -7.381 7.135 1.00 95.00 105 ALA A N 1
ATOM 760 C CA . ALA A 1 105 ? 8.466 -6.824 8.434 1.00 95.00 105 ALA A CA 1
ATOM 761 C C . ALA A 1 105 ? 7.204 -6.478 9.249 1.00 95.00 105 ALA A C 1
ATOM 763 O 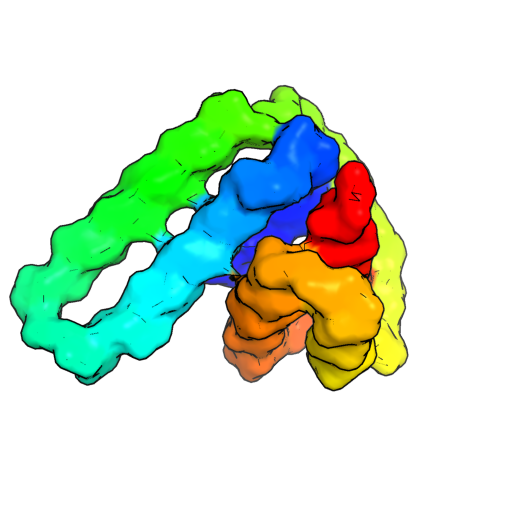O . ALA A 1 105 ? 6.548 -5.481 8.925 1.00 95.00 105 ALA A O 1
ATOM 764 N N . PRO A 1 106 ? 6.869 -7.244 10.304 1.00 95.44 106 PRO A N 1
ATOM 765 C CA . PRO A 1 106 ? 5.704 -6.973 11.142 1.00 95.44 106 PRO A CA 1
ATOM 766 C C . PRO A 1 106 ? 5.773 -5.610 11.838 1.00 95.44 106 PRO A C 1
ATOM 768 O O . PRO A 1 106 ? 6.825 -5.203 12.329 1.00 95.44 106 PRO A O 1
ATOM 771 N N . ASP A 1 107 ? 4.639 -4.912 11.897 1.00 96.62 107 ASP A N 1
ATOM 772 C CA . ASP A 1 107 ? 4.521 -3.584 12.502 1.00 96.62 107 ASP A CA 1
ATOM 773 C C . ASP A 1 107 ? 3.072 -3.332 12.974 1.00 96.62 107 ASP A C 1
ATOM 775 O O . ASP A 1 107 ? 2.195 -3.031 12.153 1.00 96.62 107 ASP A O 1
ATOM 779 N N . PRO A 1 108 ? 2.790 -3.454 14.287 1.00 96.81 108 PRO A N 1
ATOM 780 C CA . PRO A 1 108 ? 1.448 -3.249 14.835 1.00 96.81 108 PRO A CA 1
ATOM 781 C C . PRO A 1 108 ? 0.892 -1.833 14.624 1.00 96.81 108 PRO A C 1
ATOM 783 O O . PRO A 1 108 ? -0.328 -1.652 14.539 1.00 96.81 108 PRO A O 1
ATOM 786 N N . ALA A 1 109 ? 1.760 -0.817 14.530 1.00 96.81 109 ALA A N 1
ATOM 787 C CA . ALA A 1 109 ? 1.338 0.561 14.297 1.00 96.81 109 ALA A CA 1
ATOM 788 C C . ALA A 1 109 ? 0.854 0.735 12.853 1.00 96.81 109 ALA A C 1
ATOM 790 O O . ALA A 1 109 ? -0.232 1.276 12.626 1.00 96.81 109 ALA A O 1
ATOM 791 N N . LEU A 1 110 ? 1.613 0.207 11.886 1.00 97.62 110 LEU A N 1
ATOM 792 C CA . LEU A 1 110 ? 1.211 0.201 10.481 1.00 97.62 110 LEU A CA 1
ATOM 793 C C . LEU A 1 110 ? -0.075 -0.605 10.267 1.00 97.62 110 LEU A C 1
ATOM 795 O O . LEU A 1 110 ? -0.971 -0.135 9.570 1.00 97.62 110 LEU A O 1
ATOM 799 N N . LEU A 1 111 ? -0.211 -1.772 10.901 1.00 98.19 111 LEU A N 1
ATOM 800 C CA . LEU A 1 111 ? -1.425 -2.586 10.798 1.00 98.19 111 LEU A CA 1
ATOM 801 C C . LEU A 1 111 ? -2.659 -1.860 11.363 1.00 98.19 111 LEU A C 1
ATOM 803 O O . LEU A 1 111 ? -3.722 -1.846 10.741 1.00 98.19 111 LEU A O 1
ATOM 807 N N . SER A 1 112 ? -2.507 -1.171 12.495 1.00 98.19 112 SER A N 1
ATOM 808 C CA . SER A 1 112 ? -3.589 -0.365 13.077 1.00 98.19 112 SER A CA 1
ATOM 809 C C . SER A 1 112 ? -3.977 0.813 12.177 1.00 98.19 112 SER A C 1
ATOM 811 O O . SER A 1 112 ? -5.163 1.088 11.986 1.00 98.19 112 SER A O 1
ATOM 813 N N . ALA A 1 113 ? -2.992 1.490 11.578 1.00 97.94 113 ALA A N 1
ATOM 814 C CA . ALA A 1 113 ? -3.230 2.553 10.603 1.00 97.94 113 ALA A CA 1
ATOM 815 C C . ALA A 1 113 ? -3.885 2.033 9.311 1.00 97.94 113 ALA A C 1
ATOM 817 O O . ALA A 1 113 ? -4.705 2.732 8.709 1.00 97.94 113 ALA A O 1
ATOM 818 N N . ALA A 1 114 ? -3.550 0.809 8.897 1.00 98.12 114 ALA A N 1
ATOM 819 C CA . ALA A 1 114 ? -4.117 0.172 7.721 1.00 98.12 114 ALA A CA 1
ATOM 820 C C . ALA A 1 114 ? -5.591 -0.182 7.909 1.00 98.12 114 ALA A C 1
ATOM 822 O O . ALA A 1 114 ? -6.378 0.115 7.018 1.00 98.12 114 ALA A O 1
ATOM 823 N N . VAL A 1 115 ? -5.985 -0.706 9.076 1.00 97.94 115 VAL A N 1
ATOM 824 C CA . VAL A 1 115 ? -7.406 -0.951 9.380 1.00 97.94 115 VAL A CA 1
ATOM 825 C C . VAL A 1 115 ? -8.219 0.338 9.320 1.00 97.94 115 VAL A C 1
ATOM 827 O O . VAL A 1 115 ? -9.256 0.363 8.668 1.00 97.94 115 VAL A O 1
ATOM 830 N N . ARG A 1 116 ? -7.721 1.433 9.909 1.00 97.38 116 ARG A N 1
ATOM 831 C CA . ARG A 1 116 ? -8.392 2.738 9.791 1.00 97.38 116 ARG A CA 1
ATOM 832 C C . ARG A 1 116 ? -8.506 3.198 8.332 1.00 97.38 116 ARG A C 1
ATOM 834 O O . ARG A 1 116 ? -9.533 3.724 7.938 1.00 97.38 116 ARG A O 1
ATOM 841 N N . SER A 1 117 ? -7.455 2.999 7.537 1.00 97.62 117 SER A N 1
ATOM 842 C CA . SER A 1 117 ? -7.465 3.387 6.119 1.00 97.62 117 SER A CA 1
ATOM 843 C C . SER A 1 117 ? -8.448 2.550 5.294 1.00 97.62 117 SER A C 1
ATOM 845 O O . SER A 1 117 ? -9.064 3.082 4.385 1.00 97.62 117 SER A O 1
ATOM 847 N N . VAL A 1 118 ? -8.593 1.256 5.600 1.00 97.94 118 VAL A N 1
ATOM 848 C CA . VAL A 1 118 ? -9.578 0.368 4.963 1.00 97.94 118 VAL A CA 1
ATOM 849 C C . VAL A 1 118 ? -11.000 0.857 5.217 1.00 97.94 118 VAL A C 1
ATOM 851 O O . VAL A 1 118 ? -11.789 0.889 4.280 1.00 97.94 118 VAL A O 1
ATOM 854 N N . ASP A 1 119 ? -11.297 1.289 6.442 1.00 95.19 119 ASP A N 1
ATOM 855 C CA . ASP A 1 119 ? -12.612 1.835 6.792 1.00 95.19 119 ASP A CA 1
ATOM 856 C C . ASP A 1 119 ? -12.924 3.116 6.012 1.00 95.19 119 ASP A C 1
ATOM 858 O O . ASP A 1 119 ? -14.013 3.264 5.477 1.00 95.19 119 ASP A O 1
ATOM 862 N N . GLU A 1 120 ? -11.942 4.005 5.877 1.00 94.12 120 GLU A N 1
ATOM 863 C CA . GLU A 1 120 ? -12.089 5.292 5.178 1.00 94.12 120 GLU A CA 1
ATOM 864 C C . GLU A 1 120 ? -12.144 5.177 3.652 1.00 94.12 120 GLU A C 1
ATOM 866 O O . GLU A 1 120 ? -12.494 6.138 2.977 1.00 94.12 120 GLU A O 1
ATOM 871 N N . LEU A 1 121 ? -11.761 4.030 3.088 1.00 93.50 121 LEU A N 1
ATOM 872 C CA . LEU A 1 121 ? -11.897 3.762 1.654 1.00 93.50 121 LEU A CA 1
ATOM 873 C C . LEU A 1 121 ? -13.324 3.331 1.277 1.00 93.50 121 LEU A C 1
ATOM 875 O O . LEU A 1 121 ? -13.606 3.184 0.091 1.00 93.50 121 LEU A O 1
ATOM 879 N N . ALA A 1 122 ? -14.195 3.111 2.266 1.00 77.12 122 ALA A N 1
ATOM 880 C CA . ALA A 1 122 ? -15.592 2.731 2.081 1.00 77.12 122 ALA A CA 1
ATOM 881 C C . ALA A 1 122 ? -16.570 3.924 2.037 1.00 77.12 122 ALA A C 1
ATOM 883 O O . ALA A 1 122 ? -17.724 3.723 1.654 1.00 77.12 122 ALA A O 1
ATOM 884 N N . ASP A 1 123 ? -16.121 5.112 2.459 1.00 60.16 123 ASP A N 1
ATOM 885 C CA . ASP A 1 123 ? -16.914 6.345 2.610 1.00 60.16 123 ASP A CA 1
ATOM 886 C C . ASP A 1 123 ? -16.798 7.274 1.385 1.00 60.16 123 ASP A C 1
ATO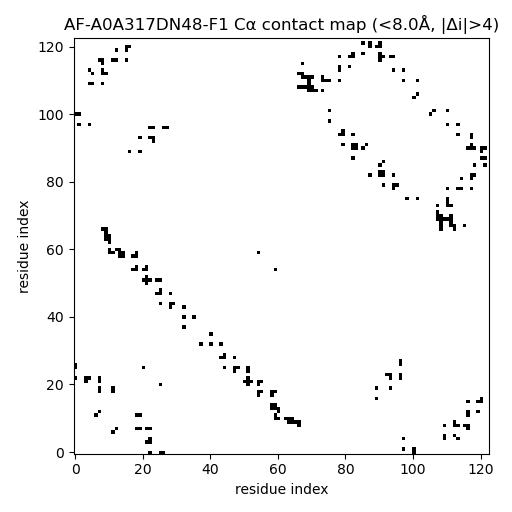M 888 O O . ASP A 1 123 ? -17.828 7.886 1.008 1.00 60.16 123 ASP A O 1
#

Mean predicted aligned error: 2.44 Å

Solvent-accessible surface area (backbone atoms only — not comparable to full-atom values): 6638 Å² total; per-residue (Å²): 97,58,71,36,49,56,45,36,45,28,30,19,86,61,35,38,74,66,38,45,48,40,30,34,51,43,40,52,49,62,71,45,45,88,80,46,65,73,87,48,44,66,60,52,52,52,49,35,50,52,51,28,51,52,43,45,71,76,46,48,48,96,62,74,52,82,66,57,78,60,43,84,86,68,50,69,64,60,39,43,54,49,16,58,72,69,63,36,71,66,15,37,46,43,39,55,43,48,43,58,42,36,72,77,51,78,49,43,47,57,53,37,20,46,48,56,49,34,59,57,45,71,114

Radius of gyration: 14.2 Å; Cα contacts (8 Å, |Δi|>4): 156; chains: 1; bounding box: 33×32×38 Å

Foldseek 3Di:
DVVLLVLCLWFCLQPVQLSLCLQLVLLVLVVCCVVDDVVCNVVSNVVSVVSSVVSCVVGTDPGTDDQDDFDPPDDLVNQQVLLVVLVQPSSNSSSVSVVVVCVVPNDRRSRSSSSVSSVSSSD

Secondary structure (DSSP, 8-state):
-HHHHHHHHHHGGGSHHHHHHHHHHHHHHHHHGGGS-GGGHHHHHHHHHHHHHHHHHHH--SSPPPPPPP-TT--HHHHHHHHHHH--HHHHHHHHHHHHHHHHS--HHHHHHHHHHHHHT--